Protein AF-A0A1M7QQ40-F1 (afdb_monomer)

Structure (mmCIF, N/CA/C/O backbone):
data_AF-A0A1M7QQ40-F1
#
_entry.id   AF-A0A1M7QQ40-F1
#
loop_
_atom_site.group_PDB
_atom_site.id
_atom_site.type_symbol
_atom_site.label_atom_id
_atom_site.label_alt_id
_atom_site.label_comp_id
_atom_site.label_asym_id
_atom_site.label_entity_id
_atom_site.label_seq_id
_atom_site.pdbx_PDB_ins_code
_atom_site.Cartn_x
_atom_site.Cartn_y
_atom_site.Cartn_z
_atom_site.occupancy
_atom_site.B_iso_or_equiv
_atom_site.auth_seq_id
_atom_site.auth_comp_id
_atom_site.auth_asym_id
_atom_site.auth_atom_id
_atom_site.pdbx_PDB_model_num
ATOM 1 N N . MET A 1 1 ? 12.556 2.138 23.171 1.00 49.12 1 MET A N 1
ATOM 2 C CA . MET A 1 1 ? 11.750 2.670 22.050 1.00 49.12 1 MET A CA 1
ATOM 3 C C . MET A 1 1 ? 12.449 2.293 20.757 1.00 49.12 1 MET A C 1
ATOM 5 O O . MET A 1 1 ? 13.631 2.584 20.629 1.00 49.12 1 MET A O 1
ATOM 9 N N . THR A 1 2 ? 11.785 1.576 19.851 1.00 58.50 2 THR A N 1
ATOM 10 C CA . THR A 1 2 ? 12.366 1.229 18.546 1.00 58.50 2 THR A CA 1
ATOM 11 C C . THR A 1 2 ? 12.566 2.503 17.733 1.00 58.50 2 THR A C 1
ATOM 13 O O . THR A 1 2 ? 11.637 3.294 17.579 1.00 58.50 2 THR A O 1
ATOM 16 N N . LYS A 1 3 ? 13.791 2.721 17.254 1.00 68.75 3 LYS A N 1
ATOM 17 C CA . LYS A 1 3 ? 14.148 3.863 16.410 1.00 68.75 3 LYS A CA 1
ATOM 18 C C . LYS A 1 3 ? 13.290 3.835 15.142 1.00 68.75 3 LYS A C 1
ATOM 20 O O . LYS A 1 3 ? 13.221 2.801 14.481 1.00 68.75 3 LYS A O 1
ATOM 25 N N . ALA A 1 4 ? 12.629 4.948 14.823 1.00 75.94 4 ALA A N 1
ATOM 26 C CA . ALA A 1 4 ? 11.885 5.068 13.575 1.00 75.94 4 ALA A CA 1
ATOM 27 C C . ALA A 1 4 ? 12.849 4.905 12.390 1.00 75.94 4 ALA A C 1
ATOM 29 O O . ALA A 1 4 ? 13.955 5.452 12.402 1.00 75.94 4 ALA A O 1
ATOM 30 N N . SER A 1 5 ? 12.444 4.120 11.391 1.00 87.19 5 SER A N 1
ATOM 31 C CA . SER A 1 5 ? 13.251 3.919 10.188 1.00 87.19 5 SER A CA 1
ATOM 32 C C . SER A 1 5 ? 13.403 5.247 9.436 1.00 87.19 5 SER A C 1
ATOM 34 O O . SER A 1 5 ? 12.389 5.925 9.242 1.00 87.19 5 SER A O 1
ATOM 36 N N . PRO A 1 6 ? 14.611 5.601 8.950 1.00 89.56 6 PRO A N 1
ATOM 37 C CA . PRO A 1 6 ? 14.807 6.768 8.088 1.00 89.56 6 PRO A CA 1
ATOM 38 C C . PRO A 1 6 ? 13.861 6.784 6.883 1.00 89.56 6 PRO A C 1
ATOM 40 O O . PRO A 1 6 ? 13.427 7.854 6.460 1.00 89.56 6 PRO A O 1
ATOM 43 N N . ALA A 1 7 ? 13.471 5.598 6.401 1.00 89.38 7 ALA A N 1
ATOM 44 C CA . ALA A 1 7 ? 12.520 5.438 5.310 1.00 89.38 7 ALA A CA 1
ATOM 45 C C . ALA A 1 7 ? 11.171 6.116 5.590 1.00 89.38 7 ALA A C 1
ATOM 47 O O . ALA A 1 7 ? 10.594 6.676 4.672 1.00 89.38 7 ALA A O 1
ATOM 48 N N . LEU A 1 8 ? 10.684 6.127 6.839 1.00 89.38 8 LEU A N 1
ATOM 49 C CA . LEU A 1 8 ? 9.415 6.782 7.188 1.00 89.38 8 LEU A CA 1
ATOM 50 C C . LEU A 1 8 ? 9.545 8.310 7.242 1.00 89.38 8 LEU A C 1
ATOM 52 O O . LEU A 1 8 ? 8.586 9.014 6.951 1.00 89.38 8 LEU A O 1
ATOM 56 N N . SER A 1 9 ? 10.723 8.828 7.602 1.00 87.00 9 SER A N 1
ATOM 57 C CA . SER A 1 9 ? 10.981 10.275 7.671 1.00 87.00 9 SER A CA 1
ATOM 58 C C . SER A 1 9 ? 11.362 10.906 6.330 1.00 87.00 9 SER A C 1
ATOM 60 O O . SER A 1 9 ? 11.360 12.126 6.213 1.00 87.00 9 SER A O 1
ATOM 62 N N . GLN A 1 10 ? 11.726 10.094 5.337 1.00 92.75 10 GLN A N 1
ATOM 63 C CA . GLN A 1 10 ? 12.258 10.538 4.042 1.00 92.75 10 GLN A CA 1
ATOM 64 C C . GLN A 1 10 ? 11.361 10.121 2.866 1.00 92.75 10 GLN A C 1
ATOM 66 O O . GLN A 1 10 ? 11.830 10.000 1.735 1.00 92.75 10 GLN A O 1
ATOM 71 N N . LEU A 1 11 ? 10.073 9.874 3.118 1.00 93.75 11 LEU A N 1
ATOM 72 C CA . LEU A 1 11 ? 9.124 9.535 2.059 1.00 93.75 11 LEU A CA 1
ATOM 73 C C . LEU A 1 11 ? 8.987 10.691 1.056 1.00 93.75 11 LEU A C 1
ATOM 75 O O . LEU A 1 11 ? 8.828 11.842 1.471 1.00 93.75 11 LEU A O 1
ATOM 79 N N . PRO A 1 12 ? 8.983 10.404 -0.259 1.00 95.88 12 PRO A N 1
ATOM 80 C CA . PRO A 1 12 ? 8.658 11.407 -1.261 1.00 95.88 12 PRO A CA 1
ATOM 81 C C . PRO A 1 12 ? 7.257 11.994 -1.016 1.00 95.88 12 PRO A C 1
ATOM 83 O O . PRO A 1 12 ? 6.339 11.235 -0.688 1.00 95.88 12 PRO A O 1
ATOM 86 N N . PRO A 1 13 ? 7.041 13.305 -1.239 1.00 95.50 13 PRO A N 1
ATOM 87 C CA . PRO A 1 13 ? 5.736 13.935 -1.021 1.00 95.50 13 PRO A CA 1
ATOM 88 C C . PRO A 1 13 ? 4.592 13.277 -1.805 1.00 95.50 13 PRO A C 1
ATOM 90 O O . PRO A 1 13 ? 3.486 13.131 -1.292 1.00 95.50 13 PRO A O 1
ATOM 93 N N . SER A 1 14 ? 4.864 12.820 -3.031 1.00 96.25 14 SER A N 1
ATOM 94 C CA . SER A 1 14 ? 3.892 12.092 -3.854 1.00 96.25 14 SER A CA 1
ATOM 95 C C . SER A 1 14 ? 3.475 10.759 -3.229 1.00 96.25 14 SER A C 1
ATOM 97 O O . SER A 1 14 ? 2.304 10.390 -3.295 1.00 96.25 14 SER A O 1
ATOM 99 N N . THR A 1 15 ? 4.409 10.051 -2.591 1.00 96.19 15 THR A N 1
ATOM 100 C CA . THR A 1 15 ? 4.132 8.792 -1.893 1.00 96.19 15 THR A CA 1
ATOM 101 C C . THR A 1 15 ? 3.307 9.031 -0.632 1.00 96.19 15 THR A C 1
ATOM 103 O O . THR A 1 15 ? 2.373 8.277 -0.378 1.00 96.19 15 THR A O 1
ATOM 106 N N . VAL A 1 16 ? 3.594 10.094 0.130 1.00 96.44 16 VAL A N 1
ATOM 107 C CA . VAL A 1 16 ? 2.779 10.480 1.298 1.00 96.44 16 VAL A CA 1
ATOM 108 C C . VAL A 1 16 ? 1.340 10.772 0.873 1.00 96.44 16 VAL A C 1
ATOM 110 O O . VAL A 1 16 ? 0.416 10.168 1.410 1.00 96.44 16 VAL A O 1
ATOM 113 N N . ALA A 1 17 ? 1.148 11.593 -0.163 1.00 97.56 17 ALA A N 1
ATOM 114 C CA . ALA A 1 17 ? -0.182 11.913 -0.680 1.00 97.56 17 ALA A CA 1
ATOM 115 C C . ALA A 1 17 ? -0.947 10.666 -1.171 1.00 97.56 17 ALA A C 1
ATOM 117 O O . ALA A 1 17 ? -2.162 10.561 -0.994 1.00 97.56 17 ALA A O 1
ATOM 118 N N . ALA A 1 18 ? -0.250 9.695 -1.772 1.00 97.56 18 ALA A N 1
ATOM 119 C CA . ALA A 1 18 ? -0.855 8.428 -2.180 1.00 97.56 18 ALA A CA 1
ATOM 120 C C . ALA A 1 18 ? -1.336 7.595 -0.976 1.00 97.56 18 ALA A C 1
ATOM 122 O O . ALA A 1 18 ? -2.414 7.001 -1.037 1.00 97.56 18 ALA A O 1
ATOM 123 N N . LEU A 1 19 ? -0.572 7.576 0.122 1.00 97.50 19 LEU A N 1
ATOM 124 C CA . LEU A 1 19 ? -0.957 6.890 1.358 1.00 97.50 19 LEU A CA 1
ATOM 125 C C . LEU A 1 19 ? -2.136 7.579 2.055 1.00 97.50 19 LEU A C 1
ATOM 127 O O . LEU A 1 19 ? -3.083 6.899 2.447 1.00 97.50 19 LEU A O 1
ATOM 131 N N . GLU A 1 20 ? -2.127 8.910 2.150 1.00 98.06 20 GLU A N 1
ATOM 132 C CA . GLU A 1 20 ? -3.251 9.700 2.678 1.00 98.06 20 GLU A CA 1
ATOM 133 C C . GLU A 1 20 ? -4.532 9.432 1.886 1.00 98.06 20 GLU A C 1
ATOM 135 O O . GLU A 1 20 ? -5.596 9.186 2.460 1.00 98.06 20 GLU A O 1
ATOM 140 N N . ARG A 1 21 ? -4.427 9.399 0.551 1.00 98.44 21 ARG A N 1
ATOM 141 C CA . ARG A 1 21 ? -5.559 9.072 -0.315 1.00 98.44 21 ARG A CA 1
ATOM 142 C C . ARG A 1 21 ? -6.079 7.657 -0.066 1.00 98.44 21 ARG A C 1
ATOM 144 O O . ARG A 1 21 ? -7.287 7.473 0.063 1.00 98.44 21 ARG A O 1
ATOM 151 N N . LEU A 1 22 ? -5.184 6.676 0.030 1.00 97.8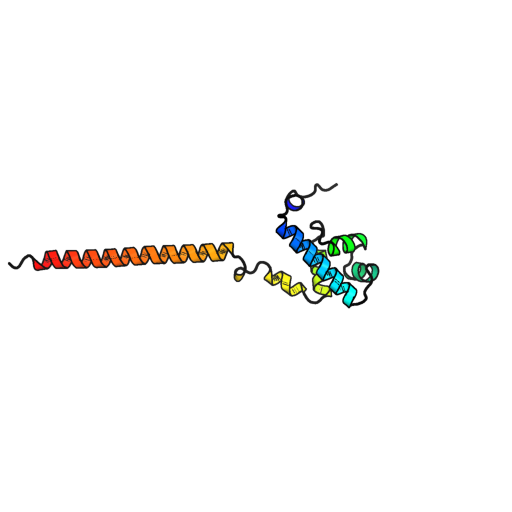8 22 LEU A N 1
ATOM 152 C CA . LEU A 1 22 ? -5.545 5.294 0.337 1.00 97.88 22 LEU A CA 1
ATOM 153 C C . LEU A 1 22 ? -6.278 5.186 1.685 1.00 97.88 22 LEU A C 1
ATOM 155 O O . LEU A 1 22 ? -7.315 4.527 1.766 1.00 97.88 22 LEU A O 1
ATOM 159 N N . GLY A 1 23 ? -5.777 5.859 2.725 1.00 98.25 23 GLY A N 1
ATOM 160 C CA . GLY A 1 23 ? -6.420 5.927 4.039 1.00 98.25 23 GLY A CA 1
ATOM 161 C C . GLY A 1 23 ? -7.816 6.556 3.980 1.00 98.25 23 GLY A C 1
ATOM 162 O O . GLY A 1 23 ? -8.778 5.985 4.504 1.00 98.25 23 GLY A O 1
ATOM 163 N N . ALA A 1 24 ? -7.957 7.679 3.273 1.00 98.56 24 ALA A N 1
ATOM 164 C CA . ALA A 1 24 ? -9.240 8.353 3.093 1.00 98.56 24 ALA A CA 1
ATOM 165 C C . ALA A 1 24 ? -10.260 7.465 2.358 1.00 98.56 24 ALA A C 1
ATOM 167 O O . ALA A 1 24 ? -11.420 7.374 2.769 1.00 98.56 24 ALA A O 1
ATOM 168 N N . ASP A 1 25 ? -9.833 6.754 1.312 1.00 98.44 25 ASP A N 1
ATOM 169 C CA . ASP A 1 25 ? -10.689 5.826 0.569 1.00 98.44 25 ASP A CA 1
ATOM 170 C C . ASP A 1 25 ? -11.136 4.639 1.454 1.00 98.44 25 ASP A C 1
ATOM 172 O O . ASP A 1 25 ? -12.293 4.205 1.378 1.00 98.44 25 ASP A O 1
ATOM 176 N N . LEU A 1 26 ? -10.276 4.153 2.363 1.00 98.19 26 LEU A N 1
ATOM 177 C CA . LEU A 1 26 ? -10.654 3.163 3.382 1.00 98.19 26 LEU A CA 1
ATOM 178 C C . LEU A 1 26 ? -11.690 3.725 4.365 1.00 98.19 26 LEU A C 1
ATOM 180 O O . LEU A 1 26 ? -12.693 3.060 4.640 1.00 98.19 26 LEU A O 1
ATOM 184 N N . ALA A 1 27 ? -11.512 4.957 4.846 1.00 98.31 27 ALA A N 1
ATOM 185 C CA . ALA A 1 27 ? -12.481 5.611 5.725 1.00 98.31 27 ALA A CA 1
ATOM 186 C C . ALA A 1 27 ? -13.857 5.726 5.049 1.00 98.31 27 ALA A C 1
ATOM 188 O O . ALA A 1 27 ? -14.886 5.374 5.636 1.00 98.31 27 ALA A O 1
ATOM 189 N N . VAL A 1 28 ? -13.884 6.132 3.776 1.00 98.50 28 VAL A N 1
ATOM 190 C CA . VAL A 1 28 ? -15.105 6.152 2.958 1.00 98.50 28 VAL A CA 1
ATOM 191 C C . VAL A 1 28 ? -15.713 4.752 2.857 1.00 98.50 28 VAL A C 1
ATOM 193 O O . VAL A 1 28 ? -16.926 4.592 3.021 1.00 98.50 28 VAL A O 1
ATOM 196 N N . ALA A 1 29 ? -14.900 3.718 2.634 1.00 97.81 29 ALA A N 1
ATOM 197 C CA . ALA A 1 29 ? -15.374 2.342 2.557 1.00 97.81 29 ALA A CA 1
ATOM 198 C C . ALA A 1 29 ? -16.035 1.868 3.867 1.00 97.81 29 ALA A C 1
ATOM 200 O O . ALA A 1 29 ? -17.056 1.171 3.805 1.00 97.81 29 ALA A O 1
ATOM 201 N N . ARG A 1 30 ? -15.522 2.273 5.036 1.00 97.94 30 ARG A N 1
ATOM 202 C CA . ARG A 1 30 ? -16.171 2.028 6.335 1.00 97.94 30 ARG A CA 1
ATOM 203 C C . ARG A 1 30 ? -17.479 2.790 6.479 1.00 97.94 30 ARG A C 1
ATOM 205 O O . ARG A 1 30 ? -18.501 2.201 6.836 1.00 97.94 30 ARG A O 1
ATOM 212 N N . LEU A 1 31 ? -17.461 4.094 6.207 1.00 98.00 31 LEU A N 1
ATOM 213 C CA . LEU A 1 31 ? -18.623 4.966 6.384 1.00 98.00 31 LEU A CA 1
ATOM 214 C C . LEU A 1 31 ? -19.797 4.526 5.503 1.00 98.00 31 LEU A C 1
ATOM 216 O O . LEU A 1 31 ? -20.930 4.461 5.977 1.00 98.00 31 LEU A O 1
ATOM 220 N N . ARG A 1 32 ? -19.531 4.105 4.260 1.00 97.69 32 ARG A N 1
ATOM 221 C CA . ARG A 1 32 ? -20.547 3.547 3.349 1.00 97.69 32 ARG A CA 1
ATOM 222 C C . ARG A 1 32 ? -21.208 2.269 3.876 1.00 97.69 32 ARG A C 1
ATOM 224 O O . ARG A 1 32 ? -22.350 1.994 3.522 1.00 97.69 32 ARG A O 1
ATOM 231 N N . ARG A 1 33 ? -20.516 1.510 4.731 1.00 96.25 33 ARG A N 1
ATOM 232 C CA . ARG A 1 33 ? -21.040 0.310 5.411 1.00 96.25 33 ARG A CA 1
ATOM 233 C C . ARG A 1 33 ? -21.751 0.629 6.728 1.00 96.25 33 AR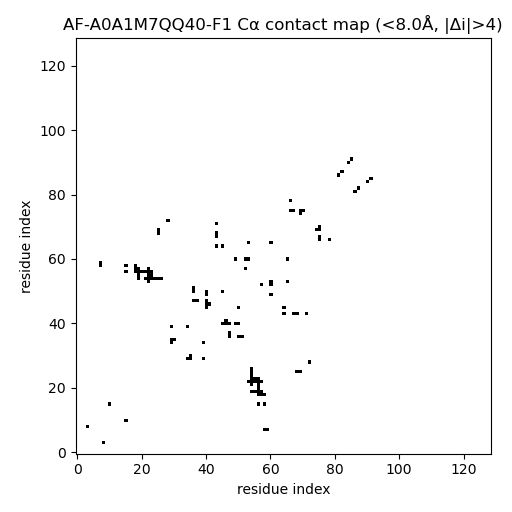G A C 1
ATOM 235 O O . ARG A 1 33 ? -22.271 -0.280 7.364 1.00 96.25 33 ARG A O 1
ATOM 242 N N . LYS A 1 34 ? -21.796 1.907 7.130 1.00 97.50 34 LYS A N 1
ATOM 243 C CA . LYS A 1 34 ? -22.358 2.378 8.407 1.00 97.50 34 LYS A CA 1
ATOM 244 C C . LYS A 1 34 ? -21.686 1.729 9.625 1.00 97.50 34 LYS A C 1
ATOM 246 O O . LYS A 1 34 ? -22.318 1.518 10.656 1.00 97.50 34 LYS A O 1
ATOM 251 N N . GLU A 1 35 ? -20.394 1.421 9.516 1.00 96.75 35 GLU A N 1
ATOM 252 C CA . GLU A 1 35 ? -19.631 0.811 10.604 1.00 96.75 35 GLU A CA 1
ATOM 253 C C . GLU A 1 35 ? -18.885 1.858 11.439 1.00 96.75 35 GLU A C 1
ATOM 255 O O . GLU A 1 35 ? -18.239 2.780 10.929 1.00 96.75 35 GLU A O 1
ATOM 260 N N . SER A 1 36 ? -18.960 1.703 12.762 1.00 98.06 36 SER A N 1
ATOM 261 C CA . SER A 1 36 ? -18.211 2.547 13.693 1.00 98.06 36 SER A CA 1
ATOM 262 C C . SER A 1 36 ? -16.720 2.204 13.677 1.00 98.06 36 SER A C 1
ATOM 264 O O . SER A 1 36 ? -16.337 1.071 13.375 1.00 98.06 36 SER A O 1
ATOM 266 N N . LEU A 1 37 ? -15.878 3.153 14.098 1.00 98.38 37 LEU A N 1
ATOM 267 C CA . LEU A 1 37 ? -14.448 2.908 14.317 1.00 98.38 37 LEU A CA 1
ATOM 268 C C . LEU A 1 37 ? -14.212 1.719 15.260 1.00 98.38 37 LEU A C 1
ATOM 270 O O . LEU A 1 37 ? -13.364 0.879 14.989 1.00 98.38 37 LEU A O 1
ATOM 274 N N . LYS A 1 38 ? -15.001 1.604 16.337 1.00 98.44 38 LYS A N 1
ATOM 275 C CA . LYS A 1 38 ? -14.894 0.507 17.314 1.00 98.44 38 LYS A CA 1
ATOM 276 C C . LYS A 1 38 ? -15.200 -0.854 16.688 1.00 98.44 38 LYS A C 1
ATOM 278 O O . LYS A 1 38 ? -14.511 -1.832 16.962 1.00 98.44 38 LYS A O 1
ATOM 283 N N . THR A 1 39 ? -16.243 -0.921 15.861 1.00 98.25 39 THR A N 1
ATOM 284 C CA . THR A 1 39 ? -16.627 -2.154 15.162 1.00 98.25 39 THR A CA 1
ATOM 285 C C . THR A 1 39 ? -15.536 -2.568 14.185 1.00 98.25 39 THR A C 1
ATOM 287 O O . THR A 1 39 ? -15.101 -3.718 14.193 1.00 98.25 39 THR A O 1
ATOM 290 N N . TRP A 1 40 ? -15.064 -1.626 13.373 1.00 98.00 40 TRP A N 1
ATOM 291 C CA . TRP A 1 40 ? -14.112 -1.923 12.313 1.00 98.00 40 TRP A CA 1
ATOM 292 C C . TRP A 1 40 ? -12.719 -2.239 12.862 1.00 98.00 40 TRP A C 1
ATOM 294 O O . TRP A 1 40 ? -12.108 -3.219 12.443 1.00 98.00 40 TRP A O 1
ATOM 304 N N . SER A 1 41 ? -12.262 -1.516 13.891 1.00 98.38 41 SER A N 1
ATOM 305 C CA . SER A 1 41 ? -10.979 -1.802 14.542 1.00 98.38 41 SER A CA 1
ATOM 306 C C . SER A 1 41 ? -10.976 -3.196 15.173 1.00 98.38 41 SER A C 1
ATOM 308 O O . SER A 1 41 ? -9.992 -3.920 15.049 1.00 98.38 41 SER A O 1
ATOM 310 N N . LYS A 1 42 ? -12.101 -3.628 15.769 1.00 98.31 42 LYS A N 1
ATOM 311 C CA . LYS A 1 42 ? -12.260 -4.993 16.293 1.00 98.31 42 LYS A CA 1
ATOM 312 C C . LYS A 1 42 ? -12.163 -6.051 15.190 1.00 98.31 42 LYS A C 1
ATOM 314 O O . LYS A 1 42 ? -11.532 -7.076 15.415 1.00 98.31 42 LYS A O 1
ATOM 319 N N . ARG A 1 43 ? -12.758 -5.812 14.016 1.00 97.38 43 ARG A N 1
ATOM 320 C CA . ARG A 1 43 ? -12.684 -6.735 12.865 1.00 97.38 43 ARG A CA 1
ATOM 321 C C . ARG A 1 43 ? -11.274 -6.838 12.288 1.00 97.38 43 ARG A C 1
ATOM 323 O O . ARG A 1 43 ? -10.870 -7.921 11.893 1.00 97.38 43 ARG A O 1
ATOM 330 N N . ILE A 1 44 ? -10.543 -5.725 12.260 1.00 97.44 44 ILE A N 1
ATOM 331 C CA . ILE A 1 44 ? -9.151 -5.674 11.792 1.00 97.44 44 ILE A CA 1
ATOM 332 C C . ILE A 1 44 ? -8.185 -6.253 12.846 1.00 97.44 44 ILE A C 1
ATOM 334 O O . ILE A 1 44 ? -7.093 -6.693 12.502 1.00 97.44 44 ILE A O 1
ATOM 338 N N . GLY A 1 45 ? -8.581 -6.280 14.123 1.00 97.75 45 GLY A N 1
ATOM 339 C CA . GLY A 1 45 ? -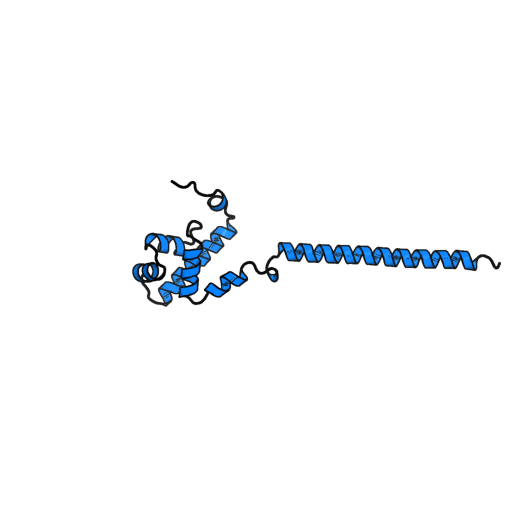7.741 -6.756 15.227 1.00 97.75 45 GLY A CA 1
ATOM 340 C C . GLY A 1 45 ? -6.803 -5.682 15.786 1.00 97.75 45 GLY A C 1
ATOM 341 O O . GLY A 1 45 ? -5.712 -5.998 16.252 1.00 97.75 45 GLY A O 1
ATOM 342 N N . VAL A 1 46 ? -7.206 -4.408 15.737 1.00 98.44 46 VAL A N 1
ATOM 343 C CA . VAL A 1 46 ? -6.397 -3.259 16.179 1.00 98.44 46 VAL A CA 1
ATOM 344 C C . VAL A 1 46 ? -7.161 -2.327 17.121 1.00 98.44 46 VAL A C 1
ATOM 346 O O . VAL A 1 46 ? -8.389 -2.367 17.245 1.00 98.44 46 VAL A O 1
ATOM 349 N N . SER A 1 47 ? -6.422 -1.441 17.789 1.00 98.50 47 SER A N 1
ATOM 350 C CA . SER A 1 47 ? -7.001 -0.370 18.599 1.00 98.50 47 SER A CA 1
ATOM 351 C C . SER A 1 47 ? -7.630 0.724 17.724 1.00 98.50 47 SER A C 1
ATOM 353 O O . SER A 1 47 ? -7.198 0.957 16.594 1.00 98.50 47 SER A O 1
ATOM 355 N N . VAL A 1 48 ? -8.626 1.441 18.256 1.00 98.44 48 VAL A N 1
ATOM 356 C CA . VAL A 1 48 ? -9.254 2.584 17.562 1.00 98.44 48 VAL A CA 1
ATOM 357 C C . VAL A 1 48 ? -8.231 3.656 17.149 1.00 98.44 48 VAL A C 1
ATOM 359 O O . VAL A 1 48 ? -8.293 4.085 16.000 1.00 98.44 48 VAL A O 1
ATOM 362 N N . PRO A 1 49 ? -7.243 4.046 17.986 1.00 98.50 49 PRO A N 1
ATOM 363 C CA . PRO A 1 49 ? -6.188 4.963 17.552 1.00 98.50 49 PRO A CA 1
ATOM 364 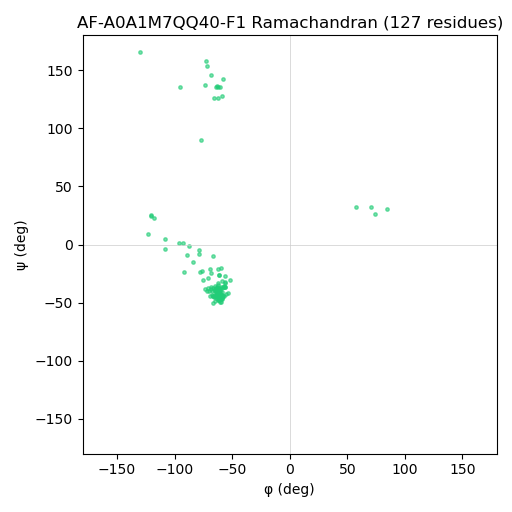C C . PRO A 1 49 ? -5.390 4.449 16.351 1.00 98.50 49 PRO A C 1
ATOM 366 O O . PRO A 1 49 ? -5.038 5.224 15.474 1.00 98.50 49 PRO A O 1
ATOM 369 N N . THR A 1 50 ? -5.125 3.143 16.266 1.00 98.19 50 THR A N 1
ATOM 370 C CA . THR A 1 50 ? -4.422 2.569 15.106 1.00 98.19 50 THR A CA 1
ATOM 371 C C . THR A 1 50 ? -5.275 2.637 13.847 1.00 98.19 50 THR A C 1
ATOM 373 O O . THR A 1 50 ? -4.750 2.943 12.782 1.00 98.19 50 THR A O 1
ATOM 376 N N . LEU A 1 51 ? -6.586 2.410 13.966 1.00 98.38 51 LEU A N 1
ATOM 377 C CA . LEU A 1 51 ? -7.501 2.580 12.842 1.00 98.38 51 LEU A CA 1
ATOM 378 C C . LEU A 1 51 ? -7.567 4.040 12.369 1.00 98.38 51 LEU A C 1
ATOM 380 O O . LEU A 1 51 ? -7.555 4.282 11.170 1.00 98.38 51 LEU A O 1
ATOM 384 N N . LEU A 1 52 ? -7.586 5.009 13.285 1.00 98.44 52 LEU A N 1
ATOM 385 C CA . LEU A 1 52 ? -7.548 6.430 12.920 1.00 98.44 52 LEU A CA 1
ATOM 386 C C . LEU A 1 52 ? -6.277 6.781 12.136 1.00 98.44 52 LEU A C 1
ATOM 388 O O . LEU A 1 52 ? -6.358 7.454 11.117 1.00 98.44 52 LEU A O 1
ATOM 392 N N . ARG A 1 53 ? -5.118 6.271 12.569 1.00 98.44 53 ARG A N 1
ATOM 393 C CA . ARG A 1 53 ? -3.843 6.454 11.856 1.00 98.44 53 ARG A CA 1
ATOM 394 C C . ARG A 1 53 ? -3.850 5.780 10.481 1.00 98.44 53 ARG A C 1
ATOM 396 O O . ARG A 1 53 ? -3.341 6.352 9.525 1.00 98.44 53 ARG A O 1
ATOM 403 N N . LEU A 1 54 ? -4.468 4.600 10.364 1.00 98.44 54 LEU A N 1
ATOM 404 C CA . LEU A 1 54 ? -4.661 3.917 9.079 1.00 98.44 54 LEU A CA 1
ATOM 405 C C . LEU A 1 54 ? -5.524 4.753 8.125 1.00 98.44 54 LEU A C 1
ATOM 407 O O . LEU A 1 54 ? -5.160 4.929 6.969 1.00 98.44 54 LEU A O 1
ATOM 411 N N . GLU A 1 55 ? -6.652 5.273 8.608 1.00 98.38 55 GLU A N 1
ATOM 412 C CA . GLU A 1 55 ? -7.563 6.113 7.820 1.00 98.38 55 GLU A CA 1
ATOM 413 C C . GLU A 1 55 ? -6.959 7.479 7.468 1.00 98.38 55 GLU A C 1
ATOM 415 O O . GLU A 1 55 ? -7.330 8.067 6.458 1.00 98.38 55 GLU A O 1
ATOM 420 N N . ALA A 1 56 ? -5.993 7.961 8.251 1.00 98.06 56 ALA A N 1
ATOM 421 C CA . ALA A 1 56 ? -5.179 9.126 7.912 1.00 98.06 56 ALA A CA 1
ATOM 422 C C . ALA A 1 56 ? -4.048 8.810 6.912 1.00 98.06 56 ALA A C 1
ATOM 424 O O . ALA A 1 56 ? -3.385 9.727 6.440 1.00 98.06 56 ALA A O 1
ATOM 425 N N . GLY A 1 57 ? -3.806 7.533 6.591 1.00 97.12 57 GLY A N 1
ATOM 426 C CA . GLY A 1 57 ? -2.726 7.124 5.693 1.00 97.12 57 GLY A CA 1
ATOM 427 C C . GLY A 1 57 ? -1.332 7.205 6.316 1.00 97.12 57 GLY A C 1
ATOM 428 O O . GLY A 1 57 ? -0.349 7.373 5.599 1.00 97.12 57 GLY A O 1
ATOM 429 N N . GLU A 1 58 ? -1.213 7.093 7.643 1.00 96.62 58 GLU A N 1
ATOM 430 C CA . GLU A 1 58 ? 0.091 7.171 8.296 1.00 96.62 58 GLU A CA 1
ATOM 431 C C . GLU A 1 58 ? 1.032 6.029 7.852 1.00 96.62 58 GLU A C 1
ATOM 433 O O . GLU A 1 58 ? 0.717 4.851 8.064 1.00 96.62 58 GLU A O 1
ATOM 438 N N . PRO A 1 59 ? 2.252 6.341 7.369 1.00 94.75 59 PRO A N 1
ATOM 439 C CA . PRO A 1 59 ? 3.205 5.333 6.892 1.00 94.75 59 PRO A CA 1
ATOM 440 C C . PRO A 1 59 ? 3.681 4.335 7.958 1.00 94.75 59 PRO A C 1
ATOM 442 O O . PRO A 1 59 ? 4.185 3.263 7.636 1.00 94.75 59 PRO A O 1
ATOM 445 N N . GLY A 1 60 ? 3.566 4.693 9.241 1.00 93.56 60 GLY A N 1
ATOM 446 C CA . GLY A 1 60 ? 3.976 3.845 10.362 1.00 93.56 60 GLY A CA 1
ATOM 447 C C . GLY A 1 60 ? 2.977 2.738 10.715 1.00 93.56 60 GLY A C 1
ATOM 448 O O . GLY A 1 60 ? 3.241 1.947 11.623 1.00 93.56 60 GLY A O 1
ATOM 449 N N . VAL A 1 61 ? 1.812 2.688 10.066 1.00 96.00 61 VAL A N 1
ATOM 450 C CA . VAL A 1 61 ? 0.867 1.577 10.226 1.00 96.00 61 VAL A CA 1
ATOM 451 C C . VAL A 1 61 ? 1.405 0.349 9.493 1.00 96.00 61 VAL A C 1
ATOM 453 O O . VAL A 1 61 ? 1.944 0.448 8.395 1.00 96.00 61 VAL A O 1
ATOM 456 N N . SER A 1 62 ? 1.297 -0.830 10.109 1.00 95.31 62 SER A N 1
ATOM 457 C CA . SER A 1 62 ? 1.882 -2.038 9.528 1.00 95.31 62 SER A CA 1
ATOM 458 C C . SER A 1 62 ? 1.160 -2.467 8.247 1.00 95.31 62 SER A C 1
ATOM 460 O O . SER A 1 62 ? -0.064 -2.374 8.134 1.00 95.31 62 SER A O 1
ATOM 462 N N . LEU A 1 63 ? 1.925 -3.025 7.303 1.00 96.12 63 LEU A N 1
ATOM 463 C CA . LEU A 1 63 ? 1.394 -3.537 6.037 1.00 96.12 63 LEU A CA 1
ATOM 464 C C . LEU A 1 63 ? 0.294 -4.589 6.248 1.00 96.12 63 LEU A C 1
ATOM 466 O O . LEU A 1 63 ? -0.695 -4.598 5.524 1.00 96.12 63 LEU A O 1
ATOM 470 N N . GLY A 1 64 ? 0.430 -5.439 7.272 1.00 97.25 64 GLY A N 1
ATOM 471 C CA . GLY A 1 64 ? -0.584 -6.440 7.611 1.00 97.25 64 GLY A CA 1
ATOM 472 C C . GLY A 1 64 ? -1.927 -5.825 8.020 1.00 97.25 64 GLY A C 1
ATOM 473 O O . GLY A 1 64 ? -2.973 -6.343 7.647 1.00 97.25 64 GLY A O 1
ATOM 474 N N . VAL A 1 65 ? -1.920 -4.688 8.724 1.00 97.88 65 VAL A N 1
ATOM 475 C CA . VAL A 1 65 ? -3.154 -3.976 9.100 1.00 97.88 65 VAL A CA 1
ATOM 476 C C . VAL A 1 65 ? -3.842 -3.394 7.867 1.00 97.88 65 VAL A C 1
ATOM 478 O O . VAL A 1 65 ? -5.056 -3.542 7.717 1.00 97.88 65 VAL A O 1
ATOM 481 N N . LEU A 1 66 ? -3.068 -2.794 6.959 1.00 97.75 66 LEU A N 1
ATOM 482 C CA . LEU A 1 66 ? -3.578 -2.305 5.679 1.00 97.75 66 LEU A CA 1
ATOM 483 C C . LEU A 1 66 ? -4.163 -3.447 4.831 1.00 97.75 66 LEU A C 1
ATOM 485 O O . LEU A 1 66 ? -5.274 -3.321 4.319 1.00 97.75 66 LEU A O 1
ATOM 489 N N . ALA A 1 67 ? -3.453 -4.573 4.724 1.00 98.00 67 ALA A N 1
ATOM 490 C CA . ALA A 1 67 ? -3.907 -5.742 3.976 1.00 98.00 67 ALA A CA 1
ATOM 491 C C . ALA A 1 67 ? -5.231 -6.299 4.521 1.00 98.00 67 ALA A C 1
ATOM 493 O O . ALA A 1 67 ? -6.157 -6.549 3.751 1.00 98.00 67 ALA A O 1
ATOM 494 N N . THR A 1 68 ? -5.373 -6.404 5.845 1.00 98.19 68 THR A N 1
ATOM 495 C CA . THR A 1 68 ? -6.633 -6.824 6.476 1.00 98.19 68 THR A CA 1
ATOM 496 C C . THR A 1 68 ? -7.772 -5.841 6.198 1.00 98.19 68 THR A C 1
ATOM 498 O O . THR A 1 68 ? -8.898 -6.263 5.932 1.00 98.19 68 THR A O 1
ATOM 501 N N . ALA A 1 69 ? -7.511 -4.531 6.211 1.00 97.75 69 ALA A N 1
ATOM 502 C CA . ALA A 1 69 ? -8.523 -3.532 5.866 1.00 97.75 69 ALA A CA 1
ATOM 503 C C . ALA A 1 69 ? -8.966 -3.635 4.394 1.00 97.75 69 ALA A C 1
ATOM 505 O O . ALA A 1 69 ? -10.162 -3.554 4.108 1.00 97.75 69 ALA A O 1
ATOM 506 N N . LEU A 1 70 ? -8.026 -3.879 3.472 1.00 97.94 70 LEU A N 1
ATOM 507 C CA . LEU A 1 70 ? -8.319 -4.137 2.058 1.00 97.94 70 LEU A CA 1
ATOM 508 C C . LEU A 1 70 ? -9.146 -5.415 1.869 1.00 97.94 70 LEU A C 1
ATOM 510 O O . LEU A 1 70 ? -10.113 -5.413 1.105 1.00 97.94 70 LEU A O 1
ATOM 514 N N . TRP A 1 71 ? -8.827 -6.479 2.605 1.00 97.88 71 TRP A N 1
ATOM 515 C CA . TRP A 1 71 ? -9.597 -7.722 2.592 1.00 97.88 71 TRP A CA 1
ATOM 516 C C . TRP A 1 71 ? -11.040 -7.513 3.068 1.00 97.88 71 TRP A C 1
ATOM 518 O O . TRP A 1 71 ? -11.980 -7.964 2.414 1.00 97.88 71 TRP A O 1
ATOM 528 N N . LEU A 1 72 ? -11.258 -6.728 4.133 1.00 96.94 72 LEU A N 1
ATOM 529 C CA . LEU A 1 72 ? -12.609 -6.397 4.616 1.00 96.94 72 LEU A CA 1
ATOM 530 C C . LEU A 1 72 ? -13.481 -5.680 3.576 1.00 96.94 72 LEU A C 1
ATOM 532 O O . LEU A 1 72 ? -14.710 -5.663 3.711 1.00 96.94 72 LEU A O 1
ATOM 536 N N . ILE A 1 73 ? -12.868 -5.078 2.555 1.00 96.56 73 ILE A N 1
ATOM 537 C CA . ILE A 1 73 ? -13.573 -4.411 1.461 1.00 96.56 73 ILE A CA 1
ATOM 538 C C . ILE A 1 73 ? -13.499 -5.172 0.129 1.00 96.56 73 ILE A C 1
ATOM 540 O O . ILE A 1 73 ? -14.019 -4.656 -0.860 1.00 96.56 73 ILE A O 1
ATOM 544 N N . GLY A 1 74 ? -12.905 -6.371 0.101 1.00 96.50 74 GLY A N 1
ATOM 545 C CA . GLY A 1 74 ? -12.759 -7.206 -1.096 1.00 96.50 74 GLY A CA 1
ATOM 546 C C . GLY A 1 74 ? -11.765 -6.658 -2.125 1.00 96.50 74 GLY A C 1
ATOM 547 O O . GLY A 1 74 ? -11.993 -6.782 -3.327 1.00 96.50 74 GLY A O 1
ATOM 548 N N . ARG A 1 75 ? -10.706 -5.970 -1.677 1.00 96.69 75 ARG A N 1
ATOM 549 C CA . ARG A 1 75 ? -9.670 -5.356 -2.536 1.00 96.69 75 ARG A CA 1
ATOM 550 C C . ARG A 1 75 ? -8.249 -5.830 -2.226 1.00 96.69 75 ARG A C 1
ATOM 552 O O . ARG A 1 75 ? -7.303 -5.278 -2.776 1.00 96.69 75 ARG A O 1
ATOM 559 N N . ASP A 1 76 ? -8.083 -6.845 -1.390 1.00 95.31 76 ASP A N 1
ATOM 560 C CA . ASP A 1 76 ? -6.788 -7.448 -1.057 1.00 95.31 76 ASP A CA 1
ATOM 561 C C . ASP A 1 76 ? -6.050 -8.010 -2.281 1.00 95.31 76 ASP A C 1
ATOM 563 O O . ASP A 1 76 ? -4.828 -7.901 -2.343 1.00 95.31 76 ASP A O 1
ATOM 567 N N . GLY A 1 77 ? -6.774 -8.487 -3.302 1.00 95.12 77 GLY A N 1
ATOM 568 C CA . GLY A 1 77 ? -6.178 -8.944 -4.564 1.00 95.12 77 GLY A CA 1
ATOM 569 C C . GLY A 1 77 ? -5.310 -7.891 -5.270 1.00 95.12 77 GLY A C 1
ATOM 570 O O . GLY A 1 77 ? -4.332 -8.248 -5.918 1.00 95.12 77 GLY A O 1
ATOM 571 N N . ALA A 1 78 ? -5.581 -6.595 -5.065 1.00 94.06 78 A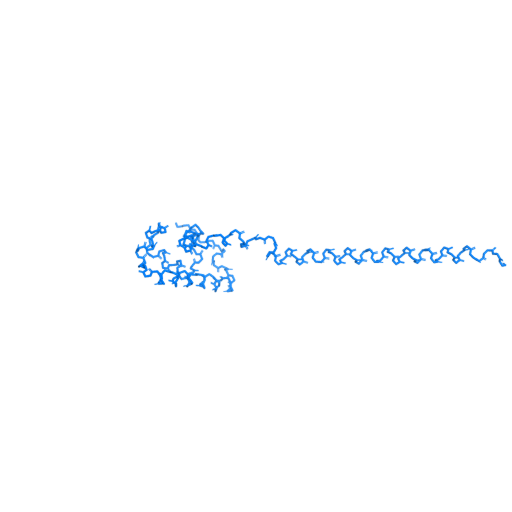LA A N 1
ATOM 572 C CA . ALA A 1 78 ? -4.768 -5.519 -5.634 1.00 94.06 78 ALA A CA 1
ATOM 573 C C . ALA A 1 78 ? -3.310 -5.550 -5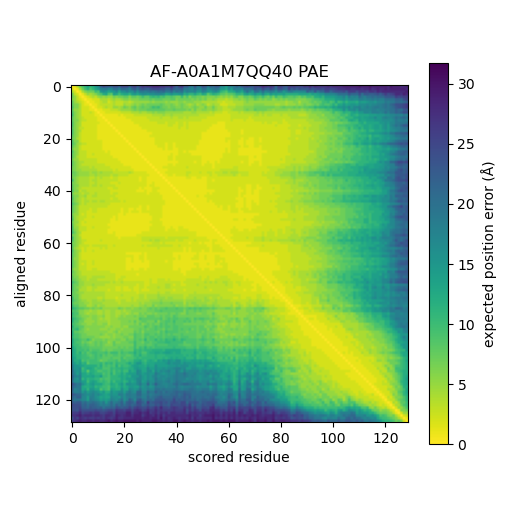.138 1.00 94.06 78 ALA A C 1
ATOM 575 O O . ALA A 1 78 ? -2.416 -5.100 -5.848 1.00 94.06 78 ALA A O 1
ATOM 576 N N . LEU A 1 79 ? -3.046 -6.108 -3.949 1.00 95.06 79 LEU A N 1
ATOM 577 C CA . LEU A 1 79 ? -1.688 -6.236 -3.412 1.00 95.06 79 LEU A CA 1
ATOM 578 C C . LEU A 1 79 ? -0.795 -7.113 -4.296 1.00 95.06 79 LEU A C 1
ATOM 580 O O . LEU A 1 79 ? 0.396 -6.837 -4.408 1.00 95.06 79 LEU A O 1
ATOM 584 N N . ALA A 1 80 ? -1.365 -8.132 -4.947 1.00 93.12 80 ALA A N 1
ATOM 585 C CA . ALA A 1 80 ? -0.629 -9.003 -5.862 1.00 93.12 80 ALA A CA 1
ATOM 586 C C . ALA A 1 80 ? -0.211 -8.278 -7.154 1.00 93.12 80 ALA A C 1
ATOM 588 O O . ALA A 1 80 ? 0.729 -8.700 -7.822 1.00 93.12 80 ALA A O 1
ATOM 589 N N . GLU A 1 81 ? -0.888 -7.179 -7.495 1.00 93.62 81 GLU A N 1
ATOM 590 C CA . GLU A 1 81 ? -0.666 -6.434 -8.734 1.00 93.62 81 GLU A CA 1
ATOM 591 C C . GLU A 1 81 ? 0.356 -5.295 -8.575 1.00 93.62 81 GLU A C 1
ATOM 593 O O . GLU A 1 81 ? 0.996 -4.912 -9.557 1.00 93.62 81 GLU A O 1
ATOM 598 N N . LEU A 1 82 ? 0.556 -4.791 -7.345 1.00 92.25 82 LEU A N 1
ATOM 599 C CA . LEU A 1 82 ? 1.353 -3.588 -7.046 1.00 92.25 82 LEU A CA 1
ATOM 600 C C . LEU A 1 82 ? 2.797 -3.629 -7.563 1.00 92.25 82 LEU A C 1
ATOM 602 O O . LEU A 1 82 ? 3.348 -2.584 -7.894 1.00 92.25 82 LEU A O 1
ATOM 606 N N . ALA A 1 83 ? 3.407 -4.813 -7.602 1.00 92.31 83 ALA A N 1
ATOM 607 C CA . ALA A 1 83 ? 4.797 -5.011 -8.014 1.00 92.31 83 ALA A CA 1
ATOM 608 C C . ALA A 1 83 ? 4.918 -5.951 -9.225 1.00 92.31 83 ALA A C 1
ATOM 610 O O . ALA A 1 83 ? 5.935 -6.619 -9.406 1.00 92.31 83 ALA A O 1
ATOM 611 N N . THR A 1 84 ? 3.864 -6.054 -10.041 1.00 94.19 84 THR A N 1
ATOM 612 C CA . THR A 1 84 ? 3.921 -6.861 -11.265 1.00 94.19 84 THR A CA 1
ATOM 613 C C . THR A 1 84 ? 4.969 -6.292 -12.231 1.00 94.19 84 THR A C 1
ATOM 615 O O . THR A 1 84 ? 4.988 -5.080 -12.445 1.00 94.19 84 THR A O 1
ATOM 618 N N . PRO A 1 85 ? 5.816 -7.128 -12.870 1.00 90.75 85 PRO A N 1
ATOM 619 C CA . PRO A 1 85 ? 6.876 -6.638 -13.760 1.00 90.75 85 PRO A CA 1
ATOM 620 C C . PRO A 1 85 ? 6.367 -5.744 -14.897 1.00 90.75 85 PRO A C 1
ATOM 622 O O . PRO A 1 85 ? 7.019 -4.779 -15.271 1.00 90.75 85 PRO A O 1
ATOM 625 N N . GLY A 1 86 ? 5.157 -6.008 -15.403 1.00 90.19 86 GLY A N 1
ATOM 626 C CA . GLY A 1 86 ? 4.526 -5.177 -16.434 1.00 90.19 86 GLY A CA 1
ATOM 627 C C . GLY A 1 86 ? 4.143 -3.762 -15.979 1.00 90.19 86 GLY A C 1
ATOM 628 O O . GLY A 1 86 ? 3.762 -2.951 -16.816 1.00 90.19 86 GLY A O 1
ATOM 629 N N . GLN A 1 87 ? 4.216 -3.459 -14.682 1.00 89.69 87 GLN A N 1
ATOM 630 C CA . GLN A 1 87 ? 3.997 -2.122 -14.120 1.00 89.69 87 GLN A CA 1
ATOM 631 C C . GLN A 1 87 ? 5.302 -1.479 -13.619 1.00 89.69 87 GLN A C 1
ATOM 633 O O . GLN A 1 87 ? 5.297 -0.309 -13.227 1.00 89.69 87 GLN A O 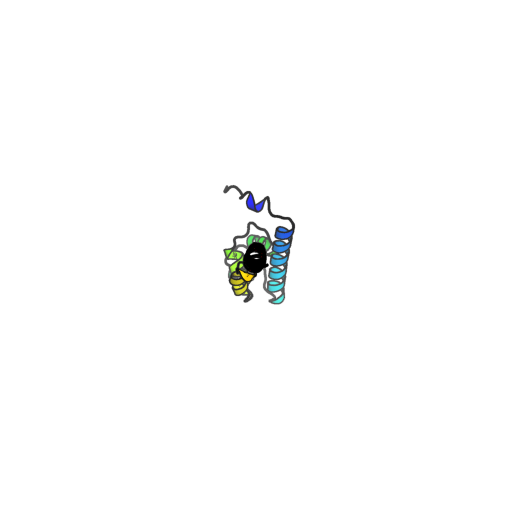1
ATOM 638 N N . ASP A 1 88 ? 6.429 -2.199 -13.673 1.00 92.44 88 ASP A N 1
ATOM 639 C CA . ASP A 1 88 ? 7.754 -1.653 -13.385 1.00 92.44 88 ASP A CA 1
ATOM 640 C C . ASP A 1 88 ? 8.249 -0.826 -14.578 1.00 92.44 88 ASP A C 1
ATOM 642 O O . ASP A 1 88 ? 8.897 -1.312 -15.505 1.00 92.44 88 ASP A O 1
ATOM 646 N N . ARG A 1 89 ? 7.922 0.468 -14.555 1.00 91.06 89 ARG A N 1
ATOM 647 C CA . ARG A 1 89 ? 8.302 1.412 -15.616 1.00 91.06 89 ARG A CA 1
ATOM 648 C C . ARG A 1 89 ? 9.812 1.472 -15.835 1.00 91.06 89 ARG A C 1
ATOM 650 O O . ARG A 1 89 ? 10.243 1.600 -16.975 1.00 91.06 89 ARG A O 1
ATOM 657 N N . GLY A 1 90 ? 10.600 1.363 -14.765 1.00 91.00 90 GLY A N 1
ATOM 658 C CA . GLY A 1 90 ? 12.056 1.415 -14.860 1.00 91.00 90 GLY A CA 1
ATOM 659 C C . GLY A 1 90 ? 12.607 0.215 -15.624 1.00 91.00 90 GLY A C 1
ATOM 660 O O . GLY A 1 90 ? 13.426 0.388 -16.525 1.00 91.00 90 GLY A O 1
ATOM 661 N N . ALA A 1 91 ? 12.116 -0.987 -15.316 1.00 91.94 91 ALA A N 1
ATOM 662 C CA . ALA A 1 91 ? 12.489 -2.199 -16.043 1.00 91.94 91 ALA A CA 1
ATOM 663 C C . ALA A 1 91 ? 12.076 -2.132 -17.523 1.00 91.94 91 ALA A C 1
ATOM 665 O O . ALA A 1 91 ? 12.893 -2.394 -18.404 1.00 91.94 91 ALA A O 1
ATOM 666 N N . LEU A 1 92 ? 10.847 -1.690 -17.807 1.00 93.69 92 LEU A N 1
ATOM 667 C CA . LEU A 1 92 ? 10.356 -1.556 -19.182 1.00 93.69 92 LEU A CA 1
ATOM 668 C C . LEU A 1 92 ? 11.199 -0.580 -20.016 1.00 93.69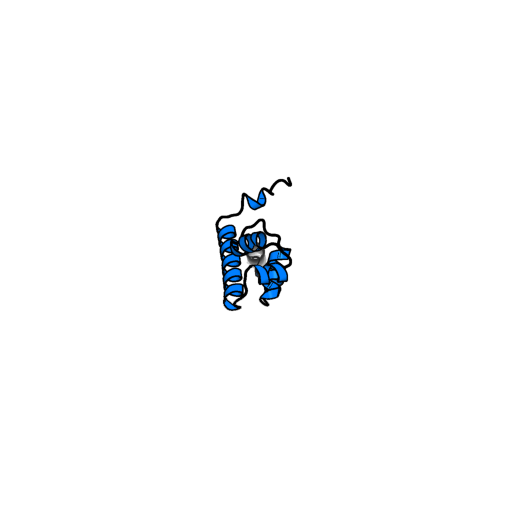 92 LEU A C 1
ATOM 670 O O . LEU A 1 92 ? 11.490 -0.847 -21.180 1.00 93.69 92 LEU A O 1
ATOM 674 N N . GLU A 1 93 ? 11.630 0.541 -19.435 1.00 94.81 93 GLU A N 1
ATOM 675 C CA . GLU A 1 93 ? 12.523 1.486 -20.115 1.00 94.81 93 GLU A CA 1
ATOM 676 C C . GLU A 1 93 ? 13.894 0.872 -20.435 1.00 94.81 93 GLU A C 1
ATOM 678 O O . GLU A 1 93 ? 14.461 1.149 -21.497 1.00 94.81 93 GLU A O 1
ATOM 683 N N . LEU A 1 94 ? 14.435 0.035 -19.545 1.00 95.06 94 LEU A N 1
ATOM 684 C CA . LEU A 1 94 ? 15.689 -0.680 -19.791 1.00 95.06 94 LEU A CA 1
ATOM 685 C C . LEU A 1 94 ? 15.549 -1.669 -20.954 1.00 95.06 94 LEU A C 1
ATOM 687 O O . LEU A 1 94 ? 16.422 -1.700 -21.824 1.00 95.06 94 LEU A O 1
ATOM 691 N N . ASP A 1 95 ? 14.442 -2.410 -21.009 1.00 93.94 95 ASP A N 1
ATOM 692 C CA . ASP A 1 95 ? 14.156 -3.357 -22.091 1.00 93.94 95 ASP A CA 1
ATOM 693 C C . ASP A 1 95 ? 14.053 -2.651 -23.450 1.00 93.94 95 ASP A C 1
ATOM 695 O O . ASP A 1 95 ? 14.624 -3.112 -24.445 1.00 93.94 95 ASP A O 1
ATOM 699 N N . VAL A 1 96 ? 13.393 -1.488 -23.494 1.00 95.25 96 VAL A N 1
ATOM 700 C CA . VAL A 1 96 ? 13.306 -0.655 -24.704 1.00 95.25 96 VAL A CA 1
ATOM 701 C C . VAL A 1 96 ? 14.699 -0.214 -25.160 1.00 95.25 96 VAL A C 1
ATOM 703 O O . VAL A 1 96 ? 15.062 -0.430 -26.318 1.00 95.25 96 VAL A O 1
ATOM 706 N N . ARG A 1 97 ? 15.525 0.327 -24.255 1.00 94.81 97 ARG A N 1
ATOM 707 C CA . ARG A 1 97 ? 16.898 0.760 -24.584 1.00 94.81 97 ARG A CA 1
ATOM 708 C C . ARG A 1 97 ? 17.771 -0.394 -25.081 1.00 94.81 97 ARG A C 1
ATOM 710 O O . ARG A 1 97 ? 18.578 -0.220 -26.001 1.00 94.81 97 ARG A O 1
ATOM 717 N N . ALA A 1 98 ? 17.620 -1.579 -24.492 1.00 94.69 98 ALA A N 1
ATOM 718 C CA . ALA A 1 98 ? 18.330 -2.775 -24.928 1.00 94.69 98 ALA A CA 1
ATOM 719 C C . ALA A 1 98 ? 17.919 -3.181 -26.355 1.00 94.69 98 ALA A C 1
ATOM 721 O O . ALA A 1 98 ? 18.783 -3.462 -27.194 1.00 94.69 98 ALA A O 1
ATOM 722 N N . ALA A 1 99 ? 16.618 -3.152 -26.659 1.00 94.88 99 ALA A N 1
ATOM 723 C CA . ALA A 1 99 ? 16.095 -3.456 -27.988 1.00 94.88 99 ALA A CA 1
ATOM 724 C C . ALA A 1 99 ? 16.584 -2.459 -29.054 1.00 94.88 99 ALA A C 1
ATOM 726 O O . ALA A 1 99 ? 17.007 -2.874 -30.138 1.00 94.88 99 ALA A O 1
ATOM 727 N N . GLU A 1 100 ? 16.592 -1.161 -28.743 1.00 96.00 100 GLU A N 1
ATOM 728 C CA . GLU A 1 100 ? 17.118 -0.112 -29.626 1.00 96.00 100 GLU A CA 1
ATOM 729 C C . GLU A 1 100 ? 18.603 -0.324 -29.934 1.00 96.00 100 GLU A C 1
ATOM 731 O O . GLU A 1 100 ? 19.009 -0.313 -31.100 1.00 96.00 100 GLU A O 1
ATOM 736 N N . THR A 1 101 ? 19.405 -0.592 -28.900 1.00 96.00 101 THR A N 1
ATOM 737 C CA . THR A 1 101 ? 20.844 -0.854 -29.041 1.00 96.00 101 THR A CA 1
ATOM 738 C C . THR A 1 101 ? 21.092 -2.058 -29.951 1.00 96.00 101 THR A C 1
ATOM 740 O O . THR A 1 101 ? 21.889 -1.990 -30.889 1.00 96.00 101 THR A O 1
ATOM 743 N N . LEU A 1 102 ? 20.363 -3.158 -29.736 1.00 94.62 102 LEU A N 1
ATOM 744 C CA . LEU A 1 102 ? 20.456 -4.349 -30.579 1.00 94.62 102 LEU A CA 1
ATOM 745 C C . LEU A 1 102 ? 20.072 -4.058 -32.039 1.00 94.62 102 LEU A C 1
ATOM 747 O O . LEU A 1 102 ? 20.725 -4.555 -32.963 1.00 94.62 102 LEU A O 1
ATOM 751 N N . GLY A 1 103 ? 19.033 -3.249 -32.256 1.00 94.69 103 GLY A N 1
ATOM 752 C CA . GLY A 1 103 ? 18.619 -2.802 -33.585 1.00 94.69 103 GLY A CA 1
ATOM 753 C C . GLY A 1 103 ? 19.724 -2.026 -34.305 1.00 94.69 103 GLY A C 1
ATOM 754 O O . GLY A 1 103 ? 20.047 -2.337 -35.455 1.00 94.69 103 GLY A O 1
ATOM 755 N N . GLN A 1 104 ? 20.363 -1.080 -33.612 1.00 94.88 104 GLN A N 1
ATOM 756 C CA . GLN A 1 104 ? 21.472 -0.286 -34.151 1.00 94.88 104 GLN A CA 1
ATOM 757 C C . GLN A 1 104 ? 22.673 -1.161 -34.530 1.00 94.88 104 GLN A C 1
ATOM 759 O O . GLN A 1 104 ? 23.172 -1.063 -35.654 1.00 94.88 104 GLN A O 1
ATOM 764 N N . VAL A 1 105 ? 23.093 -2.071 -33.643 1.00 96.00 105 VAL A N 1
ATOM 765 C CA .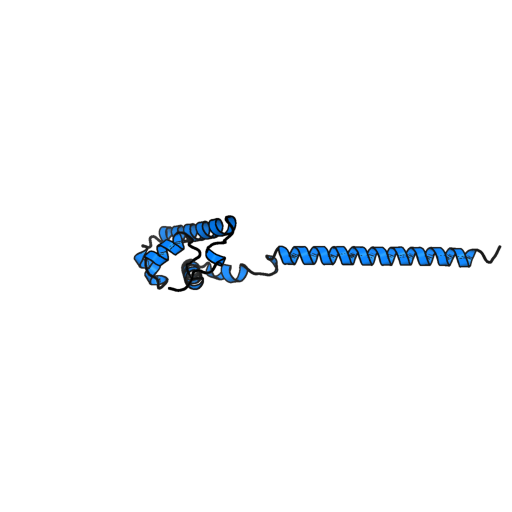 VAL A 1 105 ? 24.214 -2.995 -33.896 1.00 96.00 105 VAL A CA 1
ATOM 766 C C . VAL A 1 105 ? 23.959 -3.846 -35.145 1.00 96.00 105 VAL A C 1
ATOM 768 O O . VAL A 1 105 ? 24.831 -3.985 -36.007 1.00 96.00 105 VAL A O 1
ATOM 771 N N . ARG A 1 106 ? 22.744 -4.385 -35.302 1.00 94.19 106 ARG A N 1
ATOM 772 C CA . ARG A 1 106 ? 22.376 -5.201 -36.473 1.00 94.19 106 ARG A CA 1
ATOM 773 C C . ARG A 1 106 ? 22.331 -4.391 -37.768 1.00 94.19 106 ARG A C 1
ATOM 775 O O . ARG A 1 106 ? 22.778 -4.881 -38.812 1.00 94.19 106 ARG A O 1
ATOM 782 N N . ALA A 1 107 ? 21.817 -3.162 -37.717 1.00 94.19 107 ALA A N 1
ATOM 783 C CA . ALA A 1 107 ? 21.785 -2.269 -38.872 1.00 94.19 107 ALA A CA 1
ATOM 784 C C . ALA A 1 107 ? 23.205 -1.934 -39.353 1.00 94.19 107 ALA A C 1
ATOM 786 O O . ALA A 1 107 ? 23.496 -2.048 -40.547 1.00 94.19 107 ALA A O 1
ATOM 787 N N . GLN A 1 108 ? 24.109 -1.618 -38.422 1.00 93.69 108 GLN A N 1
ATOM 788 C CA . GLN A 1 108 ? 25.519 -1.354 -38.715 1.00 93.69 108 GLN A CA 1
ATOM 789 C C . GLN A 1 108 ? 26.212 -2.572 -39.334 1.00 93.69 108 GLN A C 1
ATOM 791 O O . GLN A 1 108 ? 26.838 -2.446 -40.387 1.00 93.69 108 GLN A O 1
ATOM 796 N N . ALA A 1 109 ? 26.045 -3.763 -38.749 1.00 93.69 109 ALA A N 1
ATOM 797 C CA . ALA A 1 109 ? 26.619 -4.998 -39.287 1.00 93.69 109 ALA A CA 1
ATOM 798 C C . ALA A 1 109 ? 26.136 -5.286 -40.722 1.00 93.69 109 ALA A C 1
ATOM 800 O O . ALA A 1 109 ? 26.921 -5.657 -41.597 1.00 93.69 109 ALA A O 1
ATOM 801 N N . THR A 1 110 ? 24.848 -5.053 -40.994 1.00 94.19 110 THR A N 1
ATOM 802 C CA . THR A 1 110 ? 24.268 -5.235 -42.333 1.00 94.19 110 THR A CA 1
ATOM 803 C C . THR A 1 110 ? 24.827 -4.225 -43.337 1.00 94.19 110 THR A C 1
ATOM 805 O O . THR A 1 110 ? 25.173 -4.601 -44.459 1.00 94.19 110 THR A O 1
ATOM 808 N N . ALA A 1 111 ? 24.941 -2.950 -42.951 1.00 93.31 111 ALA A N 1
ATOM 809 C CA . ALA A 1 111 ? 25.528 -1.910 -43.792 1.00 93.31 111 ALA A CA 1
ATOM 810 C C . ALA A 1 111 ? 26.994 -2.226 -44.132 1.00 93.31 111 ALA A C 1
ATOM 812 O O . ALA A 1 111 ? 27.375 -2.193 -45.302 1.00 93.31 111 ALA A O 1
ATOM 813 N N . GLN A 1 112 ? 27.786 -2.639 -43.138 1.00 92.62 112 GLN A N 1
ATOM 814 C CA . GLN A 1 112 ? 29.173 -3.066 -43.336 1.00 92.62 112 GLN A CA 1
ATOM 815 C C . GLN A 1 112 ? 29.276 -4.277 -44.274 1.00 92.62 112 GLN A C 1
ATOM 817 O O . GLN A 1 112 ? 30.108 -4.286 -45.180 1.00 92.62 112 GLN A O 1
ATOM 822 N N . ALA A 1 113 ? 28.409 -5.282 -44.121 1.00 92.75 113 ALA A N 1
ATOM 823 C CA . ALA A 1 113 ? 28.391 -6.446 -45.008 1.00 92.75 113 ALA A CA 1
ATOM 824 C C . ALA A 1 113 ? 28.059 -6.074 -46.465 1.00 92.75 113 ALA A C 1
ATOM 826 O O . ALA A 1 113 ? 28.665 -6.618 -47.391 1.00 92.75 113 ALA A O 1
ATOM 827 N N . LYS A 1 114 ? 27.129 -5.131 -46.685 1.00 92.38 114 LYS A N 1
ATOM 828 C CA . LYS A 1 114 ? 26.818 -4.606 -48.026 1.00 92.38 114 LYS A CA 1
ATOM 829 C C . LYS A 1 114 ? 28.013 -3.871 -48.635 1.00 92.38 114 LYS A C 1
ATOM 831 O O . LYS A 1 114 ? 28.359 -4.162 -49.777 1.00 92.38 114 LYS A O 1
ATOM 836 N N . LEU A 1 115 ? 28.670 -2.995 -47.870 1.00 91.19 115 LEU A N 1
ATOM 837 C CA . LEU A 1 115 ? 29.866 -2.269 -48.315 1.00 91.19 115 LEU A CA 1
ATOM 838 C C . LEU A 1 115 ? 30.999 -3.228 -48.707 1.00 91.19 115 LEU A C 1
ATOM 840 O O . LEU A 1 115 ? 31.547 -3.102 -49.797 1.00 91.19 115 LEU A O 1
ATOM 844 N N . ARG A 1 116 ? 31.279 -4.252 -47.886 1.00 92.00 116 ARG A N 1
ATOM 845 C CA . ARG A 1 116 ? 32.306 -5.274 -48.187 1.00 92.00 116 ARG A CA 1
ATOM 846 C C . ARG A 1 116 ? 31.996 -6.091 -49.444 1.00 92.00 116 ARG A C 1
ATOM 848 O O . ARG A 1 116 ? 32.905 -6.496 -50.159 1.00 92.00 116 ARG A O 1
ATOM 855 N N . ARG A 1 117 ? 30.717 -6.368 -49.721 1.00 89.00 117 ARG A N 1
ATOM 856 C CA . ARG A 1 117 ? 30.308 -7.047 -50.963 1.00 89.00 117 ARG A CA 1
ATOM 857 C C . ARG A 1 117 ? 30.455 -6.142 -52.184 1.00 89.00 117 ARG A C 1
ATOM 859 O O . ARG A 1 117 ? 30.819 -6.640 -53.243 1.00 89.00 117 ARG A O 1
ATOM 866 N N . ALA A 1 118 ? 30.159 -4.851 -52.045 1.00 87.19 118 ALA A N 1
ATOM 867 C CA . ALA A 1 118 ? 30.307 -3.881 -53.125 1.00 87.19 118 ALA A CA 1
ATOM 868 C C . ALA A 1 118 ? 31.782 -3.674 -53.498 1.00 87.19 118 ALA A C 1
ATOM 870 O O . ALA A 1 118 ? 32.103 -3.736 -54.680 1.00 87.19 118 ALA A O 1
ATOM 871 N N . SER A 1 119 ? 32.671 -3.537 -52.507 1.00 86.06 119 SER A N 1
ATOM 872 C CA . SER A 1 119 ? 34.114 -3.411 -52.750 1.00 86.06 119 SER A CA 1
ATOM 873 C C . SER A 1 119 ? 34.687 -4.656 -53.434 1.00 86.06 119 SER A C 1
ATOM 875 O O . SER A 1 119 ? 35.362 -4.540 -54.447 1.00 86.06 119 SER A O 1
ATOM 877 N N . LYS A 1 120 ? 34.313 -5.862 -52.974 1.00 83.69 120 LYS A N 1
ATOM 878 C CA . LYS A 1 120 ? 34.762 -7.122 -53.592 1.00 83.69 120 LYS A CA 1
ATOM 879 C C . LYS A 1 120 ? 34.375 -7.239 -55.077 1.00 83.69 120 LYS A C 1
ATOM 881 O O . LYS A 1 120 ? 35.148 -7.755 -55.872 1.00 83.69 120 LYS A O 1
ATOM 886 N N . ARG A 1 121 ? 33.187 -6.754 -55.462 1.00 78.56 121 ARG A N 1
ATOM 887 C CA . ARG A 1 121 ? 32.735 -6.764 -56.866 1.00 78.56 121 ARG A CA 1
ATOM 888 C C . ARG A 1 121 ? 33.496 -5.776 -57.753 1.00 78.56 121 ARG A C 1
ATOM 890 O O . ARG A 1 121 ? 33.587 -6.013 -58.950 1.00 78.56 121 ARG A O 1
ATOM 897 N N . GLN A 1 122 ? 33.991 -4.674 -57.190 1.00 72.31 122 GLN A N 1
ATOM 898 C CA . GLN A 1 122 ? 34.800 -3.700 -57.929 1.00 72.31 122 GLN A CA 1
ATOM 899 C C . GLN A 1 122 ? 36.211 -4.236 -58.194 1.00 72.31 122 GLN A C 1
ATOM 901 O O . GLN A 1 122 ? 36.710 -4.066 -59.302 1.00 72.31 122 GLN A O 1
ATOM 906 N N . ASP A 1 123 ? 36.798 -4.954 -57.232 1.00 68.44 123 ASP A N 1
ATOM 907 C CA . ASP A 1 123 ? 38.122 -5.573 -57.386 1.00 68.44 123 ASP A CA 1
ATOM 908 C C . ASP A 1 123 ? 38.127 -6.728 -58.410 1.00 68.44 123 ASP A C 1
ATOM 910 O O . ASP A 1 123 ? 39.083 -6.879 -59.165 1.00 68.44 123 ASP A O 1
ATOM 914 N N . GLU A 1 124 ? 37.053 -7.527 -58.489 1.00 61.69 124 GLU A N 1
ATOM 915 C CA . GLU A 1 124 ? 36.947 -8.653 -59.440 1.00 61.69 124 GLU A CA 1
ATOM 916 C C . GLU A 1 124 ? 36.620 -8.211 -60.884 1.00 61.69 124 GLU A C 1
ATOM 918 O O . GLU A 1 124 ? 36.941 -8.926 -61.828 1.00 61.69 124 GLU A O 1
ATOM 923 N N . GLY A 1 125 ? 36.004 -7.038 -61.081 1.00 59.47 125 GLY A N 1
ATOM 924 C CA . GLY A 1 125 ? 35.617 -6.524 -62.406 1.00 59.47 125 GLY A CA 1
ATOM 925 C C . GLY A 1 125 ? 36.679 -5.681 -63.126 1.00 59.47 125 GLY A C 1
ATOM 926 O O . GLY A 1 125 ? 36.490 -5.344 -64.290 1.00 59.47 125 GLY A O 1
ATOM 927 N N . GLY A 1 126 ? 37.777 -5.323 -62.450 1.00 55.94 126 GLY A N 1
ATOM 928 C CA . GLY A 1 126 ? 38.868 -4.507 -63.003 1.00 55.94 126 GLY A CA 1
ATOM 929 C C . GLY A 1 126 ? 40.031 -5.292 -63.620 1.00 55.94 126 GLY A C 1
ATOM 930 O O . GLY A 1 126 ? 40.999 -4.676 -64.048 1.00 55.94 126 GLY A O 1
ATOM 931 N N . SER A 1 127 ? 39.968 -6.629 -63.643 1.00 53.59 127 SER A N 1
ATOM 932 C CA . SER A 1 127 ? 41.067 -7.496 -64.104 1.00 53.59 127 SER A CA 1
ATOM 933 C C . SER A 1 127 ? 40.956 -7.953 -65.570 1.00 53.59 127 SER A C 1
ATOM 935 O O . SER A 1 127 ? 41.823 -8.702 -66.012 1.00 53.59 127 SER A O 1
ATOM 937 N N . ASP A 1 128 ? 39.925 -7.529 -66.308 1.00 56.22 128 ASP A N 1
ATOM 938 C CA . ASP A 1 128 ? 39.630 -7.990 -67.682 1.00 56.22 128 ASP A CA 1
ATOM 939 C C . ASP A 1 128 ? 39.615 -6.843 -68.725 1.00 56.22 128 ASP A C 1
ATOM 941 O O . ASP A 1 128 ? 38.959 -6.944 -69.763 1.00 56.22 128 ASP A O 1
ATOM 945 N N . ALA A 1 129 ? 40.330 -5.741 -68.457 1.00 49.53 129 ALA A N 1
ATOM 946 C CA . ALA A 1 129 ? 40.524 -4.622 -69.391 1.00 49.53 129 ALA A CA 1
ATOM 947 C C . ALA A 1 129 ? 42.006 -4.370 -69.694 1.00 49.53 129 ALA A C 1
ATOM 949 O O . ALA A 1 129 ? 42.811 -4.371 -68.735 1.00 49.53 129 ALA A O 1
#

Nearest PDB structures (foldseek):
  8tac-assembly2_B  TM=8.730E-01  e=1.439E-02  synthetic construct
  2b5a-assembly1_A  TM=8.617E-01  e=3.936E-02  [Bacillus] caldolyticus
  5woq-assembly2_C  TM=6.685E-01  e=2.661E-02  Mycolicibacterium smegmatis MC2 155
  3f51-assembly1_A  TM=6.305E-01  e=2.250E-02  Corynebacterium glutamicum
  1y7y-assembly1_B  TM=8.298E-01  e=9.103E-02  Aeromonas hydrophila

Solvent-accessible surface area (backbone atoms only — not comparable to full-atom values): 7475 Å² total; per-residue (Å²): 132,86,77,80,58,67,69,74,78,65,58,53,71,71,58,50,53,52,33,29,50,52,9,42,53,48,45,49,57,37,55,77,69,73,51,50,62,69,60,51,14,58,76,62,71,49,52,52,71,56,43,52,38,41,32,57,21,45,82,87,54,54,68,68,58,54,45,45,52,30,44,79,71,74,48,40,73,56,66,74,56,76,78,35,72,96,71,37,62,70,60,52,53,51,54,49,53,51,52,52,52,54,52,51,54,52,51,51,53,52,52,51,54,50,52,56,52,54,54,54,55,54,66,69,67,65,76,85,120

Radius of gyration: 29.59 Å; Cα contacts (8 Å, |Δi|>4): 67; chains: 1; bounding box: 63×23×91 Å

Mean predicted aligned error: 7.7 Å

Secondary structure (DSSP, 8-state):
-PPPPHHHHS--HHHHHHHHHHHHHHHHHHHHTT--HHHHHHHHTS-HHHHHHHHTT-TTS-HHHHHHHHHHTT-TTHHHHTT-GGG-HHHHHHHHHHHHHHHHHHHHHHHHHHHHHHHHHHHHHSS--

Foldseek 3Di:
DDDDDVCLVPDDPVVQVVLQVLLCVLVVLCVVVVHDLVRVCVQLVHDSVLNVCNSRSRPPRDPSSSLSSCVVNPRNVVVVVPPPPVPPPVNVVVVVVVVVVVVVVVVVVVVVVVVVVVVVVVVVVPPPD

pLDDT: mean 91.93, std 10.84, range [49.12, 98.56]

Sequence (129 aa):
MTKASPALSQLPPSTVAALERLGADLAVARLRRKESLKTWSKRIGVSVPTLLRLEAGEPGVSLGVLATALWLIGRDGALAELATPGQDRGALELDVRAAETLGQVRAQATAQAKLRRASKRQDEGGSDA